Protein AF-A0A974P0D3-F1 (afdb_monomer)

InterPro domains:
  IPR029151 Periplasmic sensor-like domain superfamily [SSF103190] (64-127)

Radius of gyration: 34.62 Å; Cα contacts (8 Å, |Δi|>4): 88; chains: 1; bounding box: 88×34×89 Å

Structure (mmCIF, N/CA/C/O backbone):
data_AF-A0A974P0D3-F1
#
_entry.id   AF-A0A974P0D3-F1
#
loop_
_atom_site.group_PDB
_atom_site.id
_atom_site.type_symbol
_atom_site.label_atom_id
_atom_site.label_alt_id
_atom_site.label_comp_id
_atom_site.label_asym_id
_atom_site.label_entity_id
_atom_site.label_seq_id
_atom_site.pdbx_PDB_ins_code
_atom_site.Cartn_x
_atom_site.Cartn_y
_atom_site.Cartn_z
_atom_site.occupancy
_atom_site.B_iso_or_equiv
_atom_site.auth_seq_id
_atom_site.auth_comp_id
_atom_site.auth_asym_id
_atom_site.auth_atom_id
_atom_site.pdbx_PDB_model_num
ATOM 1 N N . MET A 1 1 ? 13.295 0.086 -60.499 1.00 39.41 1 MET A N 1
ATOM 2 C CA . MET A 1 1 ? 14.135 1.254 -60.852 1.00 39.41 1 MET A CA 1
ATOM 3 C C . MET A 1 1 ? 15.369 1.220 -59.961 1.00 39.41 1 MET A C 1
ATOM 5 O O . MET A 1 1 ? 15.261 1.528 -58.785 1.00 39.41 1 MET A O 1
ATOM 9 N N . GLY A 1 2 ? 16.493 0.707 -60.470 1.00 51.91 2 GLY A N 1
ATOM 10 C CA . GLY A 1 2 ? 17.736 0.566 -59.705 1.00 51.91 2 GLY A CA 1
ATOM 11 C C . GLY A 1 2 ? 18.554 1.851 -59.768 1.00 51.91 2 GLY A C 1
ATOM 12 O O . GLY A 1 2 ? 18.928 2.282 -60.856 1.00 51.91 2 GLY A O 1
ATOM 13 N N . ALA A 1 3 ? 18.817 2.472 -58.619 1.00 49.69 3 ALA A N 1
ATOM 14 C CA . ALA A 1 3 ? 19.735 3.598 -58.532 1.00 49.69 3 ALA A CA 1
ATOM 15 C C . ALA A 1 3 ? 21.168 3.078 -58.715 1.00 49.69 3 ALA A C 1
ATOM 17 O O . ALA A 1 3 ? 21.773 2.529 -57.795 1.00 49.69 3 ALA A O 1
ATOM 18 N N . ALA A 1 4 ? 21.697 3.215 -59.930 1.00 55.31 4 ALA A N 1
ATOM 19 C CA . ALA A 1 4 ? 23.103 2.992 -60.218 1.00 55.31 4 ALA A CA 1
ATOM 20 C C . ALA A 1 4 ? 23.926 4.093 -59.529 1.00 55.31 4 ALA A C 1
ATOM 22 O O . ALA A 1 4 ? 24.082 5.196 -60.049 1.00 55.31 4 ALA A O 1
ATOM 23 N N . LEU A 1 5 ? 24.437 3.800 -58.334 1.00 62.88 5 LEU A N 1
ATOM 24 C CA . LEU A 1 5 ? 25.412 4.640 -57.643 1.00 62.88 5 LEU A CA 1
ATOM 25 C C . LEU A 1 5 ? 26.777 4.455 -58.316 1.00 62.88 5 LEU A C 1
ATOM 27 O O . LEU A 1 5 ? 27.629 3.706 -57.844 1.00 62.88 5 LEU A O 1
ATOM 31 N N . TRP A 1 6 ? 26.976 5.102 -59.464 1.00 66.56 6 TRP A N 1
ATOM 32 C CA . TRP A 1 6 ? 28.299 5.179 -60.077 1.00 66.56 6 TRP A CA 1
ATOM 33 C C . TRP A 1 6 ? 29.180 6.087 -59.208 1.00 66.56 6 TRP A C 1
ATOM 35 O O . TRP A 1 6 ? 28.792 7.233 -58.964 1.00 66.56 6 TRP A O 1
ATOM 45 N N . PRO A 1 7 ? 30.350 5.635 -58.719 1.00 69.31 7 PRO A N 1
ATOM 46 C CA . PRO A 1 7 ? 31.198 6.499 -57.921 1.00 69.31 7 PRO A CA 1
ATOM 47 C C . PRO A 1 7 ? 31.729 7.638 -58.809 1.00 69.31 7 PRO A C 1
ATOM 49 O O . PRO A 1 7 ? 32.254 7.371 -59.899 1.00 69.31 7 PRO A O 1
ATOM 52 N N . PRO A 1 8 ? 31.616 8.905 -58.378 1.00 66.19 8 PRO A N 1
ATOM 53 C CA . PRO A 1 8 ? 32.190 10.031 -59.103 1.00 66.19 8 PRO A CA 1
ATOM 54 C C . PRO A 1 8 ? 33.697 9.814 -59.325 1.00 66.19 8 PRO A C 1
ATOM 56 O O . PRO A 1 8 ? 34.457 9.550 -58.392 1.00 66.19 8 PRO A O 1
ATOM 59 N N . ARG A 1 9 ? 34.145 9.876 -60.587 1.00 64.19 9 ARG A N 1
ATOM 60 C CA . ARG A 1 9 ? 35.565 9.720 -60.945 1.00 64.19 9 ARG A CA 1
ATOM 61 C C . ARG A 1 9 ? 36.289 11.034 -60.673 1.00 64.19 9 ARG A C 1
ATOM 63 O O . ARG A 1 9 ? 36.178 11.986 -61.437 1.00 64.19 9 ARG A O 1
ATOM 70 N N . PHE A 1 10 ? 37.038 11.085 -59.578 1.00 61.88 10 PHE A N 1
ATOM 71 C CA . PHE A 1 10 ? 37.789 12.275 -59.187 1.00 61.88 10 PHE A CA 1
ATOM 72 C C . PHE A 1 10 ? 39.205 12.269 -59.764 1.00 61.88 10 PHE A C 1
ATOM 74 O O . PHE A 1 10 ? 39.986 11.356 -59.507 1.00 61.88 10 PHE A O 1
ATOM 81 N N . ASN A 1 11 ? 39.553 13.325 -60.501 1.00 63.88 11 ASN A N 1
ATOM 82 C CA . ASN A 1 11 ? 40.824 13.437 -61.226 1.00 63.88 11 ASN A CA 1
ATOM 83 C C . ASN A 1 11 ? 41.971 14.065 -60.398 1.00 63.88 11 ASN A C 1
ATOM 85 O O . ASN A 1 11 ? 43.009 14.426 -60.943 1.00 63.88 11 ASN A O 1
ATOM 89 N N . ARG A 1 12 ? 41.797 14.226 -59.075 1.00 75.56 12 ARG A N 1
ATOM 90 C CA . ARG A 1 12 ? 42.824 14.736 -58.146 1.00 75.56 12 ARG A CA 1
ATOM 91 C C . ARG A 1 12 ? 43.010 13.765 -56.979 1.00 75.56 12 ARG A C 1
ATOM 93 O O . ARG A 1 12 ? 42.042 13.422 -56.302 1.00 75.56 12 ARG A O 1
ATOM 100 N N . LEU A 1 13 ? 44.260 13.373 -56.703 1.00 74.94 13 LEU A N 1
ATOM 101 C CA . LEU A 1 13 ? 44.629 12.442 -55.619 1.00 74.94 13 LEU A CA 1
ATOM 102 C C . LEU A 1 13 ? 44.036 12.842 -54.257 1.00 74.94 13 LEU A C 1
ATOM 104 O O . LEU A 1 13 ? 43.550 11.985 -53.524 1.00 74.94 13 LEU A O 1
ATOM 108 N N . ARG A 1 14 ? 44.015 14.149 -53.952 1.00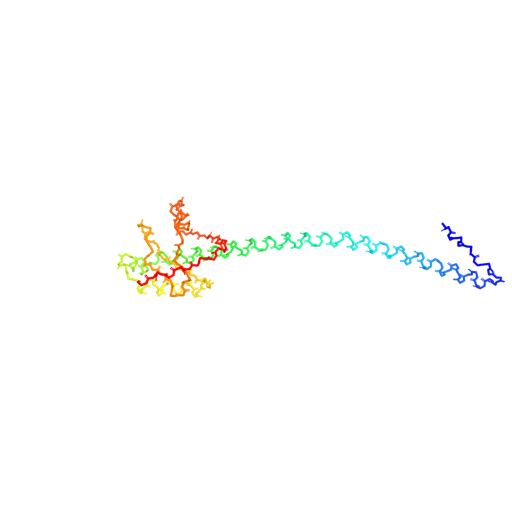 76.50 14 ARG A N 1
ATOM 109 C CA . ARG A 1 14 ? 43.426 14.691 -52.716 1.00 76.50 14 ARG A CA 1
ATOM 110 C C . ARG A 1 14 ? 41.946 14.331 -52.572 1.00 76.50 14 ARG A C 1
ATOM 112 O O . ARG A 1 14 ? 41.545 13.840 -51.528 1.00 76.50 14 ARG A O 1
ATOM 119 N N . THR A 1 15 ? 41.153 14.498 -53.627 1.00 77.81 15 THR A N 1
ATOM 120 C CA . THR A 1 15 ? 39.712 14.211 -53.599 1.00 77.81 15 THR A CA 1
ATOM 121 C C . THR A 1 15 ? 39.432 12.716 -53.452 1.00 77.81 15 THR A C 1
ATOM 123 O O . THR A 1 15 ? 38.517 12.335 -52.729 1.00 77.81 15 THR A O 1
ATOM 126 N N . LYS A 1 16 ? 40.255 11.855 -54.070 1.00 77.50 16 LYS A N 1
ATOM 127 C CA . LYS A 1 16 ? 40.146 10.395 -53.922 1.00 77.50 16 LYS A CA 1
ATOM 128 C C . LYS A 1 16 ? 40.379 9.949 -52.472 1.00 77.50 16 LYS A C 1
ATOM 130 O O . LYS A 1 16 ? 39.616 9.134 -51.964 1.00 77.50 16 LYS A O 1
ATOM 135 N N . LEU A 1 17 ? 41.391 10.510 -51.806 1.00 85.56 17 LEU A N 1
ATOM 136 C CA . LEU A 1 17 ? 41.666 10.260 -50.386 1.00 85.56 17 LEU A CA 1
ATOM 137 C C . LEU A 1 17 ? 40.529 10.776 -49.494 1.00 85.56 17 LEU A C 1
ATOM 139 O O . LEU A 1 17 ? 40.032 10.027 -48.660 1.00 85.56 17 LEU A O 1
ATOM 143 N N . THR A 1 18 ? 40.063 12.012 -49.700 1.00 87.75 18 THR A N 1
ATOM 144 C CA . THR A 1 18 ? 38.961 12.588 -48.911 1.00 87.75 18 THR A CA 1
ATOM 145 C C . THR A 1 18 ? 37.687 11.752 -49.003 1.00 87.75 18 THR A C 1
ATOM 147 O O . THR A 1 18 ? 37.057 11.492 -47.984 1.00 87.75 18 THR A O 1
ATOM 150 N N . VAL A 1 19 ? 37.322 11.288 -50.199 1.00 87.81 19 VAL A N 1
ATOM 151 C CA . VAL A 1 19 ? 36.113 10.476 -50.405 1.00 87.81 19 VAL A CA 1
ATOM 152 C C . VAL A 1 19 ? 36.256 9.092 -49.779 1.00 87.81 19 VAL A C 1
ATOM 154 O O . VAL A 1 19 ? 35.298 8.598 -49.191 1.00 87.81 19 VAL A O 1
ATOM 157 N N . LEU A 1 20 ? 37.447 8.488 -49.845 1.00 88.19 20 LEU A N 1
ATOM 158 C CA . LEU A 1 20 ? 37.724 7.212 -49.185 1.00 88.19 20 LEU A CA 1
ATOM 159 C C . LEU A 1 20 ? 37.549 7.327 -47.664 1.00 88.19 20 LEU A C 1
ATOM 161 O O . LEU A 1 20 ? 36.834 6.525 -47.068 1.00 88.19 20 LEU A O 1
ATOM 165 N N . TYR A 1 21 ? 38.157 8.343 -47.045 1.00 92.12 21 TYR A N 1
ATOM 166 C CA . TYR A 1 21 ? 38.042 8.563 -45.602 1.00 92.12 21 TYR A CA 1
ATOM 167 C C . TYR A 1 21 ? 36.625 8.954 -45.181 1.00 92.12 21 TYR A C 1
ATOM 169 O O . TYR A 1 21 ? 36.142 8.451 -44.172 1.00 92.12 21 TYR A O 1
ATOM 177 N N . ALA A 1 22 ? 35.935 9.793 -45.957 1.00 92.56 22 ALA A N 1
ATOM 178 C CA . ALA A 1 22 ? 34.542 10.143 -45.693 1.00 92.56 22 ALA A CA 1
ATOM 179 C C . ALA A 1 22 ? 33.627 8.910 -45.776 1.00 92.56 22 ALA A C 1
ATOM 181 O O . ALA A 1 22 ? 32.791 8.707 -44.901 1.00 92.56 22 ALA A O 1
ATOM 182 N N . GLY A 1 23 ? 33.821 8.051 -46.782 1.00 94.75 23 GLY A N 1
ATOM 183 C CA . GLY A 1 23 ? 33.082 6.795 -46.910 1.00 94.75 23 GLY A CA 1
ATOM 184 C C . GLY A 1 23 ? 33.346 5.845 -45.742 1.00 94.75 23 GLY A C 1
ATOM 185 O O . GLY A 1 23 ? 32.405 5.309 -45.161 1.00 94.75 23 GLY A O 1
ATOM 186 N N . LEU A 1 24 ? 34.613 5.692 -45.345 1.00 94.62 24 LEU A N 1
ATOM 187 C CA . LEU A 1 24 ? 34.987 4.884 -44.185 1.00 94.62 24 LEU A CA 1
ATOM 188 C C . LEU A 1 24 ? 34.365 5.426 -42.892 1.00 94.62 24 LEU A C 1
ATOM 190 O O . LEU A 1 24 ? 33.850 4.658 -42.085 1.00 94.62 24 LEU A O 1
ATOM 194 N N . PHE A 1 25 ? 34.365 6.746 -42.713 1.00 95.75 25 PHE A N 1
ATOM 195 C CA . PHE A 1 25 ? 33.765 7.398 -41.555 1.00 95.75 25 PHE A CA 1
ATOM 196 C C . PHE A 1 25 ? 32.256 7.140 -41.473 1.00 95.75 25 PHE A C 1
ATOM 198 O O . PHE A 1 25 ? 31.758 6.729 -40.427 1.00 95.75 25 PHE A O 1
ATOM 205 N N . VAL A 1 26 ? 31.536 7.295 -42.589 1.00 96.44 26 VAL A N 1
ATOM 206 C CA . VAL A 1 26 ? 30.101 6.982 -42.665 1.00 96.44 26 VAL A CA 1
ATOM 207 C C . VAL A 1 26 ? 29.840 5.503 -42.373 1.00 96.44 26 VAL A C 1
ATOM 209 O O . VAL A 1 26 ? 28.905 5.187 -41.640 1.00 96.44 26 VAL A O 1
ATOM 212 N N . ALA A 1 27 ? 30.677 4.596 -42.883 1.00 96.75 27 ALA A N 1
ATOM 213 C CA . ALA A 1 27 ? 30.543 3.166 -42.615 1.00 96.75 27 ALA A CA 1
ATOM 214 C C . ALA A 1 27 ? 30.709 2.845 -41.121 1.00 96.75 27 ALA A C 1
ATOM 216 O O . ALA A 1 27 ? 29.894 2.120 -40.552 1.00 96.75 27 ALA A O 1
ATOM 217 N N . ILE A 1 28 ? 31.716 3.428 -40.464 1.00 97.31 28 ILE A N 1
ATOM 218 C CA . ILE A 1 28 ? 31.940 3.257 -39.022 1.00 97.31 28 ILE A CA 1
ATOM 219 C C . ILE A 1 28 ? 30.749 3.801 -38.226 1.00 97.31 28 ILE A C 1
ATOM 221 O O . ILE A 1 28 ? 30.236 3.110 -37.346 1.00 97.31 28 ILE A O 1
ATOM 225 N N . LEU A 1 29 ? 30.265 5.002 -38.556 1.00 96.81 29 LEU A N 1
ATOM 226 C CA . LEU A 1 29 ? 29.089 5.583 -37.904 1.00 96.81 29 LEU A CA 1
ATOM 227 C C . LEU A 1 29 ? 27.852 4.694 -38.055 1.00 96.81 29 LEU A C 1
ATOM 229 O O . LEU A 1 29 ? 27.115 4.504 -37.090 1.00 96.81 29 LEU A O 1
ATOM 233 N N . PHE A 1 30 ? 27.643 4.116 -39.237 1.00 97.00 30 PHE A N 1
ATOM 234 C CA . PHE A 1 30 ? 26.520 3.219 -39.489 1.00 97.00 30 PHE A CA 1
ATOM 235 C C . PHE A 1 30 ? 26.587 1.950 -38.627 1.00 97.00 30 PHE A C 1
ATOM 237 O O . PHE A 1 30 ? 25.570 1.517 -38.079 1.00 97.00 30 PHE A O 1
ATOM 244 N N . VAL A 1 31 ? 27.783 1.379 -38.452 1.00 97.06 31 VAL A N 1
ATOM 245 C CA . VAL A 1 31 ? 28.005 0.220 -37.571 1.00 97.06 31 VAL A CA 1
ATOM 246 C C . VAL A 1 31 ? 27.716 0.579 -36.114 1.00 97.06 31 VAL A C 1
ATOM 248 O O . VAL A 1 31 ? 26.984 -0.153 -35.447 1.00 97.06 31 VAL A O 1
ATOM 251 N N . ILE A 1 32 ? 28.230 1.716 -35.633 1.00 96.44 32 ILE A N 1
ATOM 252 C CA . ILE A 1 32 ? 27.984 2.189 -34.262 1.00 96.44 32 ILE A CA 1
ATOM 253 C C . ILE A 1 32 ? 26.484 2.394 -34.038 1.00 96.44 32 ILE A C 1
ATOM 255 O O . ILE A 1 32 ? 25.933 1.863 -33.077 1.00 96.44 32 ILE A O 1
ATOM 259 N N . LEU A 1 33 ? 25.805 3.105 -34.944 1.00 95.50 33 LEU A N 1
ATOM 260 C CA . LEU A 1 33 ? 24.371 3.369 -34.840 1.00 95.50 33 LEU A CA 1
ATOM 261 C C . LEU A 1 33 ? 23.558 2.071 -34.824 1.00 95.50 33 LEU A C 1
ATOM 263 O O . LEU A 1 33 ? 22.656 1.928 -34.005 1.00 95.50 33 LEU A O 1
ATOM 267 N N . SER A 1 34 ? 23.902 1.108 -35.680 1.00 92.56 34 SER A N 1
ATOM 268 C CA . SER A 1 34 ? 23.227 -0.193 -35.734 1.00 92.56 34 SER A CA 1
ATOM 269 C C . SER A 1 34 ? 23.420 -0.990 -34.443 1.00 92.56 34 SER A C 1
ATOM 271 O O . SER A 1 34 ? 22.469 -1.575 -33.927 1.00 92.56 34 SER A O 1
ATOM 273 N N . ALA A 1 35 ? 24.637 -0.989 -33.891 1.00 92.25 35 ALA A N 1
ATOM 274 C CA . ALA A 1 35 ? 24.939 -1.655 -32.629 1.00 92.25 35 ALA A CA 1
ATOM 275 C C . ALA A 1 35 ? 24.177 -1.017 -31.459 1.00 92.25 35 ALA A C 1
ATOM 277 O O . ALA A 1 35 ? 23.565 -1.736 -30.668 1.00 92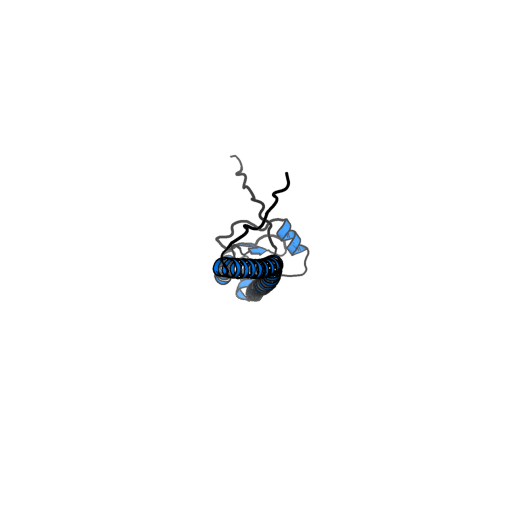.25 35 ALA A O 1
ATOM 278 N N . VAL A 1 36 ? 24.156 0.318 -31.389 1.00 91.25 36 VAL A N 1
ATOM 279 C CA . VAL A 1 36 ? 23.390 1.072 -30.388 1.00 91.25 36 VAL A CA 1
ATOM 280 C C . VAL A 1 36 ? 21.898 0.803 -30.543 1.00 91.25 36 VAL A C 1
ATOM 282 O O . VAL A 1 36 ? 21.246 0.476 -29.560 1.00 91.25 36 VAL A O 1
ATOM 285 N N . TYR A 1 37 ? 21.353 0.857 -31.758 1.00 88.94 37 TYR A N 1
ATOM 286 C CA . TYR A 1 37 ? 19.939 0.583 -32.009 1.00 88.94 37 TYR A CA 1
ATOM 287 C C . TYR A 1 37 ? 19.554 -0.835 -31.581 1.00 88.94 37 TYR A C 1
ATOM 289 O O . TYR A 1 37 ? 18.575 -1.023 -30.866 1.00 88.94 37 TYR A O 1
ATOM 297 N N . ALA A 1 38 ? 20.359 -1.837 -31.942 1.00 84.81 38 ALA A N 1
ATOM 298 C CA . ALA A 1 38 ? 20.122 -3.217 -31.537 1.00 84.81 38 ALA A CA 1
ATOM 299 C C . ALA A 1 38 ? 20.271 -3.413 -30.019 1.00 84.81 38 ALA A C 1
ATOM 301 O O . ALA A 1 38 ? 19.556 -4.220 -29.427 1.00 84.81 38 ALA A O 1
ATOM 302 N N . ALA A 1 39 ? 21.193 -2.695 -29.372 1.00 80.31 39 ALA A N 1
ATOM 303 C CA . ALA A 1 39 ? 21.322 -2.694 -27.919 1.00 80.31 39 ALA A CA 1
ATOM 304 C C . ALA A 1 39 ? 20.081 -2.078 -27.262 1.00 80.31 39 ALA A C 1
ATOM 306 O O . ALA A 1 39 ? 19.460 -2.735 -26.437 1.00 80.31 39 ALA A O 1
ATOM 307 N N . VAL A 1 40 ? 19.665 -0.883 -27.687 1.00 80.06 40 VAL A N 1
ATOM 308 C CA . VAL A 1 40 ? 18.492 -0.167 -27.162 1.00 80.06 40 VAL A CA 1
ATOM 309 C C . VAL A 1 40 ? 17.206 -0.961 -27.382 1.00 80.06 40 VAL A C 1
ATOM 311 O O . VAL A 1 40 ? 16.443 -1.131 -26.437 1.00 80.06 40 VAL A O 1
ATOM 314 N N . ALA A 1 41 ? 16.991 -1.514 -28.579 1.00 75.69 41 ALA A N 1
ATOM 315 C CA . ALA A 1 41 ? 15.814 -2.324 -28.890 1.00 75.69 41 ALA A CA 1
ATOM 316 C C . ALA A 1 41 ? 15.717 -3.566 -27.990 1.00 75.69 41 ALA A C 1
ATOM 318 O O . ALA A 1 41 ? 14.645 -3.884 -27.483 1.00 75.69 41 ALA A O 1
ATOM 319 N N . ARG A 1 42 ? 16.848 -4.237 -27.729 1.00 70.50 42 ARG A N 1
ATOM 320 C CA . ARG A 1 42 ? 16.902 -5.386 -26.811 1.00 70.50 42 ARG A CA 1
ATOM 321 C C . ARG A 1 42 ? 16.769 -4.986 -25.340 1.00 70.50 42 ARG A C 1
ATOM 323 O O . ARG A 1 42 ? 16.273 -5.784 -24.549 1.00 70.50 42 ARG A O 1
ATOM 330 N N . ASN A 1 43 ? 17.223 -3.788 -24.969 1.00 62.06 43 ASN A N 1
ATOM 331 C CA . ASN A 1 43 ? 17.187 -3.312 -23.588 1.00 62.06 43 ASN A CA 1
ATOM 332 C C . ASN A 1 43 ? 15.807 -2.781 -23.192 1.00 62.06 43 ASN A C 1
ATOM 334 O O . ASN A 1 43 ? 15.361 -3.059 -22.087 1.00 62.06 43 ASN A O 1
ATOM 338 N N . ALA A 1 44 ? 15.112 -2.068 -24.081 1.00 61.34 44 ALA A N 1
ATOM 339 C CA . ALA A 1 44 ? 13.807 -1.470 -23.794 1.00 61.34 44 ALA A CA 1
ATOM 340 C C . ALA A 1 44 ? 12.765 -2.514 -23.354 1.00 61.34 44 ALA A C 1
ATOM 342 O O . ALA A 1 44 ? 12.030 -2.303 -22.396 1.00 61.34 44 ALA A O 1
ATOM 343 N N . GLU A 1 45 ? 12.750 -3.680 -24.000 1.00 59.94 45 GLU A N 1
ATOM 344 C CA . GLU A 1 45 ? 11.819 -4.765 -23.673 1.00 59.94 45 GLU A CA 1
ATOM 345 C C . GLU A 1 45 ? 12.167 -5.486 -22.357 1.00 59.94 45 GLU A C 1
ATOM 347 O O . GLU A 1 45 ? 11.287 -6.004 -21.669 1.00 59.94 45 GLU A O 1
ATOM 352 N N . ARG A 1 46 ? 13.458 -5.536 -22.001 1.00 60.34 46 ARG A N 1
ATOM 353 C CA . ARG A 1 46 ? 13.931 -6.113 -20.731 1.00 60.34 46 ARG A CA 1
ATOM 354 C C . ARG A 1 46 ? 13.657 -5.178 -19.560 1.00 60.34 46 ARG A C 1
ATOM 356 O O . ARG A 1 46 ? 13.106 -5.629 -18.565 1.00 60.34 46 ARG A O 1
ATOM 363 N N . ILE A 1 47 ? 13.948 -3.887 -19.723 1.00 57.53 47 ILE A N 1
ATOM 364 C CA . ILE A 1 47 ? 13.726 -2.858 -18.700 1.00 57.53 47 ILE A CA 1
ATOM 365 C C . ILE A 1 47 ? 12.255 -2.833 -18.268 1.00 57.53 47 ILE A C 1
ATOM 367 O O . ILE A 1 47 ? 11.978 -2.908 -17.078 1.00 57.53 47 ILE A O 1
ATOM 371 N N . VAL A 1 48 ? 11.310 -2.832 -19.215 1.00 59.69 48 VAL A N 1
ATOM 372 C CA . VAL A 1 48 ? 9.871 -2.787 -18.892 1.00 59.69 48 VAL A CA 1
ATOM 373 C C . VAL A 1 48 ? 9.406 -4.030 -18.123 1.00 59.69 48 VAL A C 1
ATOM 375 O O . VAL A 1 48 ? 8.601 -3.918 -17.202 1.00 59.69 48 VAL A O 1
ATOM 378 N N . ARG A 1 49 ? 9.899 -5.226 -18.468 1.00 59.06 49 ARG A N 1
ATOM 379 C CA . ARG A 1 49 ? 9.512 -6.466 -17.771 1.00 59.06 49 ARG A CA 1
ATOM 380 C C . ARG A 1 49 ? 10.123 -6.576 -16.380 1.00 59.06 49 ARG A C 1
ATOM 382 O O . ARG A 1 49 ? 9.413 -6.951 -15.450 1.00 59.06 49 ARG A O 1
ATOM 389 N N . ASP A 1 50 ? 11.399 -6.235 -16.240 1.00 60.56 50 ASP A N 1
ATOM 390 C CA . ASP A 1 50 ? 12.088 -6.292 -14.952 1.00 60.56 50 ASP A CA 1
ATOM 391 C C . ASP A 1 50 ? 11.525 -5.236 -13.992 1.00 60.56 50 ASP A C 1
ATOM 393 O O . ASP A 1 50 ? 11.296 -5.532 -12.824 1.00 60.56 50 ASP A O 1
ATOM 397 N N . GLU A 1 51 ? 11.193 -4.040 -14.480 1.00 58.12 51 GLU A N 1
ATOM 398 C CA . GLU A 1 51 ? 10.585 -2.982 -13.670 1.00 58.12 51 GLU A CA 1
ATOM 399 C C . GLU A 1 51 ? 9.165 -3.342 -13.209 1.00 58.12 51 GLU A C 1
ATOM 401 O O . GLU A 1 51 ? 8.817 -3.084 -12.058 1.00 58.12 51 GLU A O 1
ATOM 406 N N . LEU A 1 52 ? 8.366 -4.023 -14.041 1.00 61.47 52 LEU A N 1
ATOM 407 C CA . LEU A 1 52 ? 7.046 -4.537 -13.649 1.00 61.47 52 LEU A CA 1
ATOM 408 C C . LEU A 1 52 ? 7.140 -5.703 -12.653 1.00 61.47 52 LEU A C 1
ATOM 410 O O . LEU A 1 52 ? 6.362 -5.753 -11.702 1.00 61.47 52 LEU A O 1
ATOM 414 N N . ALA A 1 53 ? 8.097 -6.617 -12.830 1.00 61.09 53 ALA A N 1
ATOM 415 C CA . ALA A 1 53 ? 8.311 -7.729 -11.904 1.00 61.09 53 ALA A CA 1
ATOM 416 C C . ALA A 1 53 ? 8.831 -7.247 -10.538 1.00 61.09 53 ALA A C 1
ATOM 418 O O . ALA A 1 53 ? 8.340 -7.681 -9.495 1.00 61.09 53 ALA A O 1
ATOM 419 N N . VAL A 1 54 ? 9.776 -6.303 -10.532 1.00 61.66 54 VAL A N 1
ATOM 420 C CA . VAL A 1 54 ? 10.287 -5.665 -9.311 1.00 61.66 54 VAL A CA 1
ATOM 421 C C . VAL A 1 54 ? 9.183 -4.854 -8.628 1.00 61.66 54 VAL A C 1
ATOM 423 O O . VAL A 1 54 ? 9.010 -4.964 -7.415 1.00 61.66 54 VAL A O 1
ATOM 426 N N . SER A 1 55 ? 8.384 -4.105 -9.393 1.00 64.06 55 SER A N 1
ATOM 427 C CA . SER A 1 55 ? 7.247 -3.346 -8.856 1.00 64.06 55 SER A CA 1
ATOM 428 C C . SER A 1 55 ? 6.167 -4.251 -8.257 1.00 64.06 55 SER A C 1
ATOM 430 O O . SER A 1 55 ? 5.616 -3.913 -7.212 1.00 64.06 55 SER A O 1
ATOM 432 N N . GLY A 1 56 ? 5.904 -5.419 -8.856 1.00 68.75 56 GLY A N 1
ATOM 433 C CA . GLY A 1 56 ? 4.979 -6.421 -8.316 1.00 68.75 56 GLY A CA 1
ATOM 434 C C . GLY A 1 56 ? 5.418 -6.955 -6.952 1.00 68.75 56 GLY A C 1
ATOM 435 O O . GLY A 1 56 ? 4.638 -6.949 -6.005 1.00 68.75 56 GLY A O 1
ATOM 436 N N . LEU A 1 57 ? 6.694 -7.322 -6.805 1.00 74.38 57 LEU A N 1
ATOM 437 C CA . LEU A 1 57 ? 7.231 -7.820 -5.533 1.00 74.38 57 LEU A CA 1
ATOM 438 C C . LEU A 1 57 ? 7.245 -6.750 -4.432 1.00 74.38 57 LEU A C 1
ATOM 440 O O . LEU A 1 57 ? 6.974 -7.047 -3.267 1.00 74.38 57 LEU A O 1
ATOM 444 N N . VAL A 1 58 ? 7.560 -5.500 -4.783 1.00 81.94 58 VAL A N 1
ATOM 445 C CA . VAL A 1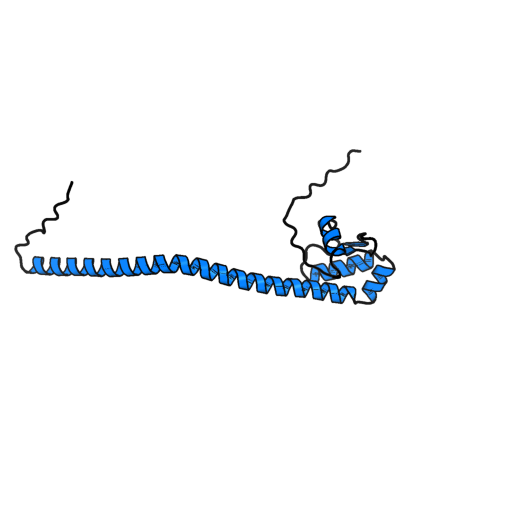 58 ? 7.518 -4.379 -3.833 1.00 81.94 58 VAL A CA 1
ATOM 446 C C . VAL A 1 58 ? 6.079 -4.082 -3.413 1.00 81.94 58 VAL A C 1
ATOM 448 O O . VAL A 1 58 ? 5.827 -3.890 -2.223 1.00 81.94 58 VAL A O 1
ATOM 451 N N . PHE A 1 59 ? 5.132 -4.096 -4.353 1.00 79.88 59 PHE A N 1
ATOM 452 C CA . PHE A 1 59 ? 3.711 -3.941 -4.055 1.00 79.88 59 PHE A CA 1
ATOM 453 C C . PHE A 1 59 ? 3.207 -5.049 -3.127 1.00 79.88 59 PHE A C 1
ATOM 455 O O . PHE A 1 59 ? 2.642 -4.738 -2.081 1.00 79.88 59 PHE A O 1
ATOM 462 N N . ASP A 1 60 ? 3.486 -6.317 -3.439 1.00 81.94 60 ASP A N 1
ATOM 463 C CA . ASP A 1 60 ? 3.107 -7.460 -2.600 1.00 81.94 60 ASP A CA 1
ATOM 464 C C . ASP A 1 60 ? 3.700 -7.345 -1.195 1.00 81.94 60 ASP A C 1
ATOM 466 O O . ASP A 1 60 ? 3.032 -7.608 -0.190 1.00 81.94 60 ASP A O 1
ATOM 470 N N . ARG A 1 61 ? 4.953 -6.886 -1.094 1.00 82.31 61 ARG A N 1
ATOM 471 C CA . ARG A 1 61 ? 5.591 -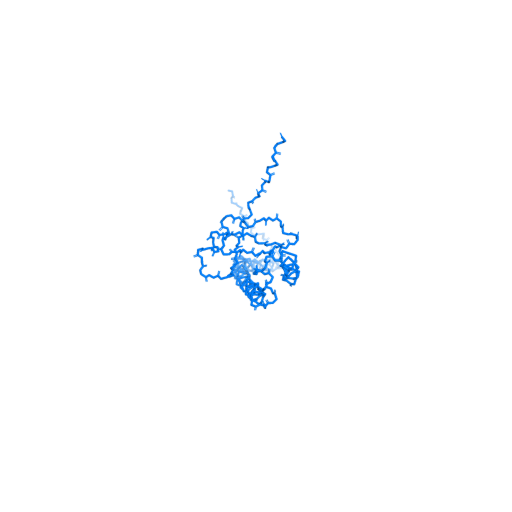6.669 0.201 1.00 82.31 61 ARG A CA 1
ATOM 472 C C . ARG A 1 61 ? 4.896 -5.566 0.993 1.00 82.31 61 ARG A C 1
ATOM 474 O O . ARG A 1 61 ? 4.569 -5.793 2.156 1.00 82.31 61 ARG A O 1
ATOM 481 N N . ILE A 1 62 ? 4.652 -4.404 0.391 1.00 86.81 62 ILE A N 1
ATOM 482 C CA . ILE A 1 62 ? 3.944 -3.291 1.042 1.00 86.81 62 ILE A CA 1
ATOM 483 C C . ILE A 1 62 ? 2.532 -3.725 1.448 1.00 86.81 62 ILE A C 1
ATOM 485 O O . ILE A 1 62 ? 2.104 -3.446 2.566 1.00 86.81 62 ILE A O 1
ATOM 489 N N . TRP A 1 63 ? 1.839 -4.462 0.582 1.00 85.44 63 TRP A N 1
ATOM 490 C CA . TRP A 1 63 ? 0.509 -4.992 0.850 1.00 85.44 63 TRP A CA 1
ATOM 491 C C . TRP A 1 63 ? 0.503 -5.949 2.044 1.00 85.44 63 TRP A C 1
ATOM 493 O O . TRP A 1 63 ? -0.291 -5.766 2.963 1.00 85.44 63 TRP A O 1
ATOM 503 N N . SER A 1 64 ? 1.432 -6.909 2.086 1.00 85.44 64 SER A N 1
ATOM 504 C CA . SER A 1 64 ? 1.551 -7.861 3.201 1.00 85.44 64 SER A CA 1
ATOM 505 C C . SER A 1 64 ? 1.868 -7.179 4.537 1.00 85.44 64 SER A C 1
ATOM 507 O O . SER A 1 64 ? 1.331 -7.553 5.580 1.00 85.44 64 SER A O 1
ATOM 509 N N . LEU A 1 65 ? 2.710 -6.140 4.520 1.00 88.44 65 LEU A N 1
ATOM 510 C CA . LEU A 1 65 ? 3.000 -5.339 5.708 1.00 88.44 65 LEU A CA 1
ATOM 511 C C . LEU A 1 65 ? 1.750 -4.598 6.173 1.00 88.44 65 LEU A C 1
ATOM 513 O O . LEU A 1 65 ? 1.443 -4.575 7.364 1.00 88.44 65 LEU A O 1
ATOM 517 N N . ARG A 1 66 ? 1.004 -4.034 5.223 1.00 88.00 66 ARG A N 1
ATOM 518 C CA . ARG A 1 66 ? -0.210 -3.289 5.515 1.00 88.00 66 ARG A CA 1
ATOM 519 C C . ARG A 1 66 ? -1.309 -4.181 6.073 1.00 88.00 66 ARG A C 1
ATOM 521 O O . ARG A 1 66 ? -1.926 -3.816 7.067 1.00 88.00 66 ARG A O 1
ATOM 528 N N . SER A 1 67 ? -1.537 -5.353 5.485 1.00 85.56 67 SER A N 1
ATOM 529 C CA . SER A 1 67 ? -2.527 -6.305 5.992 1.00 85.56 67 SER A CA 1
ATOM 530 C C . SER A 1 67 ? -2.193 -6.749 7.413 1.00 85.56 67 SER A C 1
ATOM 532 O O . SER A 1 67 ? -3.078 -6.780 8.264 1.00 85.56 67 SER A O 1
ATOM 534 N N . HIS A 1 68 ? -0.914 -7.009 7.693 1.00 87.38 68 HIS A N 1
ATOM 535 C CA . HIS A 1 68 ? -0.466 -7.398 9.026 1.00 87.38 68 HIS A CA 1
ATOM 536 C C . HIS A 1 68 ? -0.655 -6.279 10.063 1.00 87.38 68 HIS A C 1
ATOM 538 O O . HIS A 1 68 ? -1.060 -6.538 11.195 1.00 87.38 68 HIS A O 1
ATOM 544 N N . GLU A 1 69 ? -0.412 -5.023 9.684 1.00 88.06 69 GLU A N 1
ATOM 545 C CA . GLU A 1 69 ? -0.657 -3.865 10.549 1.00 88.06 69 GLU A CA 1
ATOM 546 C C . GLU A 1 69 ? -2.148 -3.713 10.897 1.00 88.06 69 GLU A C 1
ATOM 548 O O . GLU A 1 69 ? -2.495 -3.492 12.061 1.00 88.06 69 GLU A O 1
ATOM 553 N N . LEU A 1 70 ? -3.032 -3.877 9.905 1.00 87.44 70 LEU A N 1
ATOM 554 C CA . LEU A 1 70 ? -4.482 -3.811 10.099 1.00 87.44 70 LEU A CA 1
ATOM 555 C C . LEU A 1 70 ? -4.988 -4.934 11.010 1.00 87.44 70 LEU A C 1
ATOM 557 O O . LEU A 1 70 ? -5.741 -4.671 11.950 1.00 87.44 70 LEU A O 1
ATOM 561 N N . GLU A 1 71 ? -4.545 -6.167 10.765 1.00 87.12 71 GLU A N 1
ATOM 562 C CA . GLU A 1 71 ? -4.897 -7.332 11.578 1.00 87.12 71 GLU A CA 1
ATOM 563 C C . GLU A 1 71 ? -4.409 -7.174 13.022 1.00 87.12 71 GLU A C 1
ATOM 565 O O . GLU A 1 71 ? -5.168 -7.380 13.969 1.00 87.12 71 GLU A O 1
ATOM 570 N N . SER A 1 72 ? -3.162 -6.737 13.204 1.00 89.06 72 SER A N 1
ATOM 571 C CA . SER A 1 72 ? -2.583 -6.489 14.524 1.00 89.06 72 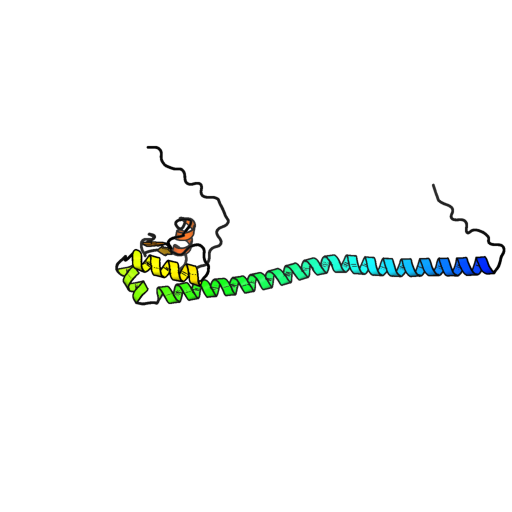SER A CA 1
ATOM 572 C C . SER A 1 72 ? -3.359 -5.411 15.285 1.00 89.06 72 SER A C 1
ATOM 574 O O . SER A 1 72 ? -3.727 -5.611 16.444 1.00 89.06 72 SER A O 1
ATOM 576 N N . GLY A 1 73 ? -3.693 -4.293 14.631 1.00 87.12 73 GLY A N 1
ATOM 577 C CA . GLY A 1 73 ? -4.488 -3.227 15.238 1.00 87.12 73 GLY A CA 1
ATOM 578 C C . GLY A 1 73 ? -5.891 -3.680 15.651 1.00 87.12 73 GLY A C 1
ATOM 579 O O . GLY A 1 73 ? -6.328 -3.375 16.762 1.00 87.12 73 GLY A O 1
ATOM 580 N N . ALA A 1 74 ? -6.570 -4.449 14.796 1.00 86.88 74 ALA A N 1
ATOM 581 C CA . ALA A 1 74 ? -7.871 -5.035 15.111 1.00 86.88 74 ALA A CA 1
ATOM 582 C C . ALA A 1 74 ? -7.780 -6.054 16.262 1.00 86.88 74 ALA A C 1
ATOM 584 O O . ALA A 1 74 ? -8.604 -6.024 17.172 1.00 86.88 74 ALA A O 1
ATOM 585 N N . SER A 1 75 ? -6.753 -6.908 16.267 1.00 87.81 75 SER A N 1
ATOM 586 C CA . SER A 1 75 ? -6.511 -7.916 17.306 1.00 87.81 75 SER A CA 1
ATOM 587 C C . SER A 1 75 ? -6.227 -7.286 18.670 1.00 87.81 75 SER A C 1
ATOM 589 O O . SER A 1 75 ? -6.794 -7.710 19.676 1.00 87.81 75 SER A O 1
ATOM 591 N N . VAL A 1 76 ? -5.398 -6.237 18.717 1.00 89.81 76 VAL A N 1
ATOM 592 C CA . VAL A 1 76 ? -5.128 -5.484 19.951 1.00 89.81 76 VAL A CA 1
ATOM 593 C C . VAL A 1 76 ? -6.412 -4.860 20.490 1.00 89.81 76 VAL A C 1
ATOM 595 O O . VAL A 1 76 ? -6.697 -5.011 21.675 1.00 89.81 76 VAL A O 1
ATOM 598 N N . LEU A 1 77 ? -7.216 -4.223 19.631 1.00 88.25 77 LEU A N 1
ATOM 599 C CA . LEU A 1 77 ? -8.480 -3.626 20.056 1.00 88.25 77 LEU A CA 1
ATOM 600 C C . LEU A 1 77 ? -9.482 -4.687 20.540 1.00 88.25 77 LEU A C 1
ATOM 602 O O . LEU A 1 77 ? -10.095 -4.520 21.585 1.00 88.25 77 LEU A O 1
ATOM 606 N N . ALA A 1 78 ? -9.606 -5.812 19.832 1.00 87.19 78 ALA A N 1
ATOM 607 C CA . ALA A 1 78 ? -10.504 -6.905 20.202 1.00 87.19 78 ALA A CA 1
ATOM 608 C C . ALA A 1 78 ? -10.102 -7.613 21.509 1.00 87.19 78 ALA A C 1
ATOM 610 O O . ALA A 1 78 ? -10.949 -8.200 22.183 1.00 87.19 78 ALA A O 1
ATOM 611 N N . ARG A 1 79 ? -8.814 -7.578 21.874 1.00 87.56 79 ARG A N 1
ATOM 612 C CA . ARG A 1 79 ? -8.297 -8.131 23.136 1.00 87.56 79 ARG A CA 1
ATOM 613 C C . ARG A 1 79 ? -8.385 -7.150 24.302 1.00 87.56 79 ARG A C 1
ATOM 615 O O . ARG A 1 79 ? -8.273 -7.593 25.444 1.00 87.56 79 ARG A O 1
ATOM 622 N N . ASP A 1 80 ? -8.590 -5.863 24.035 1.00 90.75 80 ASP A N 1
ATOM 623 C CA . ASP A 1 80 ? -8.730 -4.850 25.074 1.00 90.75 80 ASP A CA 1
ATOM 624 C C . ASP A 1 80 ? -9.993 -5.091 25.915 1.00 90.75 80 ASP A C 1
ATOM 626 O O . ASP A 1 80 ? -11.099 -5.268 25.399 1.00 90.75 80 ASP A O 1
ATOM 630 N N . PHE A 1 81 ? -9.828 -5.112 27.238 1.00 86.56 81 PHE A N 1
ATOM 631 C CA . PHE A 1 81 ? -10.929 -5.396 28.159 1.00 86.56 81 PHE A CA 1
ATOM 632 C C . PHE A 1 81 ? -12.016 -4.321 28.115 1.00 86.56 81 PHE A C 1
ATOM 634 O O . PHE A 1 81 ? -13.195 -4.664 28.193 1.00 86.56 81 PHE A O 1
ATOM 641 N N . GLY A 1 82 ? -11.640 -3.046 27.968 1.00 87.19 82 GLY A N 1
ATOM 642 C CA . GLY A 1 82 ? -12.591 -1.938 27.889 1.00 87.19 82 GLY A CA 1
ATOM 643 C C . GLY A 1 82 ? -13.445 -2.029 26.630 1.00 87.19 82 GLY A C 1
ATOM 644 O O . GLY A 1 82 ? -14.668 -1.913 26.694 1.00 87.19 82 GLY A O 1
ATOM 645 N N . PHE A 1 83 ? -12.816 -2.347 25.500 1.00 90.38 83 PHE A N 1
ATOM 646 C CA . PHE A 1 83 ? -13.525 -2.581 24.248 1.00 90.38 83 PHE A CA 1
ATOM 647 C C . PHE A 1 83 ? -14.449 -3.805 24.315 1.00 90.38 83 PHE A C 1
ATOM 649 O O . PHE A 1 83 ? -15.613 -3.718 23.929 1.00 90.38 83 PHE A O 1
ATOM 656 N N . ARG A 1 84 ? -13.986 -4.936 24.865 1.00 90.56 84 ARG A N 1
ATOM 657 C CA . ARG A 1 84 ? -14.827 -6.137 25.039 1.00 90.56 84 ARG A CA 1
ATOM 658 C C . ARG A 1 84 ? -16.019 -5.896 25.958 1.00 90.56 84 ARG A C 1
ATOM 660 O O . ARG A 1 84 ? -17.101 -6.405 25.676 1.00 90.56 84 ARG A O 1
ATOM 667 N N . ALA A 1 85 ? -15.828 -5.141 27.038 1.00 88.75 85 ALA A N 1
ATOM 668 C CA . ALA A 1 85 ? -16.911 -4.762 27.936 1.00 88.75 85 ALA A CA 1
ATOM 669 C C . ALA A 1 85 ? -17.948 -3.900 27.206 1.00 88.75 85 ALA A C 1
ATOM 671 O O . ALA A 1 85 ? -19.128 -4.227 27.255 1.00 88.75 85 ALA A O 1
ATOM 672 N N . ALA A 1 86 ? -17.504 -2.885 26.456 1.00 89.44 86 ALA A N 1
ATOM 673 C CA . ALA A 1 86 ? -18.389 -2.037 25.659 1.00 89.44 86 ALA A CA 1
ATOM 674 C C . ALA A 1 86 ? -19.181 -2.834 24.608 1.00 89.44 86 ALA A C 1
ATOM 676 O O . ALA A 1 86 ? -20.368 -2.584 24.419 1.00 89.44 86 ALA A O 1
ATOM 677 N N . VAL A 1 87 ? -18.554 -3.827 23.963 1.00 88.31 87 VAL A N 1
ATOM 678 C CA . VAL A 1 87 ? -19.234 -4.751 23.039 1.00 88.31 87 VAL A CA 1
ATOM 679 C C . VAL A 1 87 ? -20.265 -5.616 23.767 1.00 88.31 87 VAL A C 1
ATOM 681 O O . VAL A 1 87 ? -21.377 -5.767 23.273 1.00 88.31 87 VAL A O 1
ATOM 684 N N . ALA A 1 88 ? -19.931 -6.155 24.942 1.00 88.00 88 ALA A N 1
ATOM 685 C CA . ALA A 1 88 ? -20.839 -6.997 25.723 1.00 88.00 88 ALA A CA 1
ATOM 686 C C . ALA A 1 88 ? -22.050 -6.232 26.283 1.00 88.00 88 ALA A C 1
ATOM 688 O O . ALA A 1 88 ? -23.111 -6.823 26.466 1.00 88.00 88 ALA A O 1
ATOM 689 N N . THR A 1 89 ? -21.899 -4.935 26.559 1.00 89.19 89 THR A N 1
ATOM 690 C CA . THR A 1 89 ? -22.984 -4.057 27.024 1.00 89.19 89 THR A CA 1
ATOM 691 C C . THR A 1 89 ? -23.668 -3.289 25.893 1.00 89.19 89 THR A C 1
ATOM 693 O O . THR A 1 89 ? -24.502 -2.436 26.178 1.00 89.19 89 THR A O 1
ATOM 696 N N . GLU A 1 90 ? -23.293 -3.544 24.635 1.00 85.38 90 GLU A N 1
ATOM 697 C CA . GLU A 1 90 ? -23.779 -2.828 23.447 1.00 85.38 90 GLU A CA 1
ATOM 698 C C . GLU A 1 90 ? -23.681 -1.290 23.565 1.00 85.38 90 GLU A C 1
ATOM 700 O O . GLU A 1 90 ? -24.520 -0.547 23.050 1.00 85.38 90 GLU A O 1
ATOM 705 N N . ASP A 1 91 ? -22.631 -0.785 24.222 1.00 90.31 91 ASP A N 1
ATOM 706 C CA . ASP A 1 91 ? -22.380 0.655 24.336 1.00 90.31 91 ASP A CA 1
ATOM 707 C C . ASP A 1 91 ? -21.847 1.205 23.006 1.00 90.31 91 ASP A C 1
ATOM 709 O O . ASP A 1 91 ? -20.640 1.333 22.770 1.00 90.31 91 ASP A O 1
ATOM 713 N N . ALA A 1 92 ? -22.783 1.532 22.114 1.00 87.00 92 ALA A N 1
ATOM 714 C CA . ALA A 1 92 ? -22.494 1.998 20.766 1.00 87.00 92 ALA A CA 1
ATOM 715 C C . ALA A 1 92 ? -21.581 3.236 20.733 1.00 87.00 92 ALA A C 1
ATOM 717 O O . ALA A 1 92 ? -20.763 3.350 19.819 1.00 87.00 92 ALA A O 1
ATOM 718 N N . ALA A 1 93 ? -21.672 4.137 21.719 1.00 88.62 93 ALA A N 1
ATOM 719 C CA . ALA A 1 93 ? -20.862 5.354 21.759 1.00 88.62 93 ALA A CA 1
ATOM 720 C C . ALA A 1 93 ? -19.387 5.037 22.048 1.00 88.62 93 ALA A C 1
ATOM 722 O O . ALA A 1 93 ? -18.490 5.536 21.358 1.00 88.62 93 ALA A O 1
ATOM 723 N N . THR A 1 94 ? -19.131 4.158 23.018 1.00 90.81 94 THR A N 1
ATOM 724 C CA . THR A 1 94 ? -17.770 3.725 23.362 1.00 90.81 94 THR A CA 1
ATOM 725 C C . THR A 1 94 ? -17.154 2.880 22.246 1.00 90.81 94 THR A C 1
ATOM 727 O O . THR A 1 94 ? -16.002 3.114 21.865 1.00 90.81 94 THR A O 1
ATOM 730 N N . ILE A 1 95 ? -17.926 1.963 21.644 1.00 89.81 95 ILE A N 1
ATOM 731 C CA . ILE A 1 95 ? -17.460 1.165 20.498 1.00 89.81 95 ILE A CA 1
ATOM 732 C C . ILE A 1 95 ? -17.123 2.085 19.316 1.00 89.81 95 ILE A C 1
ATOM 734 O O . ILE A 1 95 ? -16.057 1.956 18.717 1.00 89.81 95 ILE A O 1
ATOM 738 N N . GLN A 1 96 ? -17.988 3.050 18.991 1.00 91.50 96 GLN A N 1
ATOM 739 C CA . GLN A 1 96 ? -17.763 3.986 17.889 1.00 91.50 96 GLN A CA 1
ATOM 740 C C . GLN A 1 96 ? -16.515 4.852 18.100 1.00 91.50 96 GLN A C 1
ATOM 742 O O . GLN A 1 96 ? -15.731 5.015 17.166 1.00 91.50 96 GLN A O 1
ATOM 747 N N . SER A 1 97 ? -16.293 5.363 19.315 1.00 90.75 97 SER A N 1
ATOM 748 C CA . SER A 1 97 ? -15.092 6.139 19.658 1.00 90.75 97 SER A CA 1
ATOM 749 C C . SER A 1 97 ? -13.811 5.321 19.463 1.00 90.75 97 SER A C 1
ATOM 751 O O . SER A 1 97 ? -12.857 5.772 18.821 1.00 90.75 97 SER A O 1
ATOM 753 N N . ALA A 1 98 ? -13.811 4.072 19.936 1.00 91.25 98 ALA A N 1
ATOM 754 C CA . ALA A 1 98 ? -12.698 3.151 19.749 1.00 91.25 98 ALA A CA 1
ATOM 755 C C . ALA A 1 98 ? -12.433 2.853 18.261 1.00 91.25 98 ALA A C 1
ATOM 757 O O . ALA A 1 98 ? -11.283 2.881 17.814 1.00 91.25 98 ALA A O 1
ATOM 758 N N . LEU A 1 99 ? -13.494 2.638 17.475 1.00 90.75 99 LEU A N 1
ATOM 759 C CA . LEU A 1 99 ? -13.403 2.438 16.029 1.00 90.75 99 LEU A CA 1
ATOM 760 C C . LEU A 1 99 ? -12.890 3.684 15.299 1.00 90.75 99 LEU A C 1
ATOM 762 O O . LEU A 1 99 ? -12.105 3.551 14.366 1.00 90.75 99 LEU A O 1
ATOM 766 N N . ASP A 1 100 ? -13.284 4.890 15.708 1.00 91.88 100 ASP A N 1
ATOM 767 C CA . ASP A 1 100 ? -12.795 6.134 15.104 1.00 91.88 100 ASP A CA 1
ATOM 768 C C . ASP A 1 100 ? -11.326 6.411 15.422 1.00 91.88 100 ASP A C 1
ATOM 770 O O . ASP A 1 100 ? -10.588 6.904 14.560 1.00 91.88 100 ASP A O 1
ATOM 774 N N . ASN A 1 101 ? -10.876 6.043 16.622 1.00 91.56 101 ASN A N 1
ATOM 775 C CA . ASN A 1 101 ? -9.464 6.096 16.969 1.00 91.56 101 ASN A CA 1
ATOM 776 C C . ASN A 1 101 ? -8.661 5.099 16.120 1.00 91.56 101 ASN A C 1
ATOM 778 O O . ASN A 1 101 ? -7.679 5.481 15.484 1.00 91.56 101 ASN A O 1
ATOM 782 N N . LEU A 1 102 ? -9.125 3.848 16.015 1.00 89.44 102 LEU A N 1
ATOM 783 C CA . LEU A 1 102 ? -8.499 2.837 15.159 1.00 89.44 102 LEU A CA 1
ATOM 784 C C . LEU A 1 102 ? -8.453 3.290 13.692 1.00 89.44 102 LEU A C 1
ATOM 786 O O . LEU A 1 102 ? -7.407 3.198 13.052 1.00 89.44 102 LEU A O 1
ATOM 790 N N . ARG A 1 103 ? -9.560 3.847 13.187 1.00 89.88 103 ARG A N 1
ATOM 791 C CA . ARG A 1 103 ? -9.690 4.389 11.831 1.00 89.88 103 ARG A CA 1
ATOM 792 C C . ARG A 1 103 ? -8.662 5.477 11.551 1.00 89.88 103 ARG A C 1
ATOM 794 O O . ARG A 1 103 ? -7.994 5.445 10.524 1.00 89.88 103 ARG A O 1
ATOM 801 N N . THR A 1 104 ? -8.535 6.427 12.473 1.00 89.75 104 THR A N 1
ATOM 802 C CA . THR A 1 104 ? -7.614 7.562 12.347 1.00 89.75 104 THR A CA 1
ATOM 803 C C . THR A 1 104 ? -6.163 7.109 12.462 1.00 89.75 104 THR A C 1
ATOM 805 O O . THR A 1 104 ? -5.332 7.516 11.656 1.00 89.75 104 THR A O 1
ATOM 808 N N . ARG A 1 105 ? -5.864 6.222 13.418 1.00 88.31 105 ARG A N 1
ATOM 809 C CA . ARG A 1 105 ? -4.519 5.684 13.647 1.00 88.31 105 ARG A CA 1
ATOM 810 C C . ARG A 1 105 ? -4.023 4.847 12.473 1.00 88.31 105 ARG A C 1
ATOM 812 O O . ARG A 1 105 ? -2.862 4.960 12.103 1.00 88.31 105 ARG A O 1
ATOM 819 N N . LEU A 1 106 ? -4.890 4.011 11.907 1.00 87.56 106 LEU A N 1
ATOM 820 C CA . LEU A 1 106 ? -4.544 3.135 10.793 1.00 87.56 106 LEU A CA 1
ATOM 821 C C . LEU A 1 106 ? -4.842 3.755 9.431 1.00 87.56 106 LEU A C 1
ATOM 823 O O . LEU A 1 106 ? -4.519 3.129 8.438 1.00 87.56 106 LEU A O 1
ATOM 827 N N . GLY A 1 107 ? -5.434 4.946 9.333 1.00 85.94 107 GLY A N 1
ATOM 828 C CA . GLY A 1 107 ? -5.737 5.587 8.047 1.00 85.94 107 GLY A CA 1
ATOM 829 C C . GLY A 1 107 ? -6.630 4.740 7.131 1.00 85.94 107 GLY A C 1
ATOM 830 O O . GLY A 1 107 ? -6.349 4.632 5.941 1.00 85.94 107 GLY A O 1
ATOM 831 N N . ILE A 1 108 ? -7.654 4.094 7.690 1.00 85.62 108 ILE A N 1
ATOM 832 C CA . ILE A 1 108 ? -8.640 3.297 6.940 1.00 85.62 108 ILE A CA 1
ATOM 833 C C . ILE A 1 108 ? -9.940 4.084 6.746 1.00 85.62 108 ILE A C 1
ATOM 835 O O . ILE A 1 108 ? -10.255 4.985 7.522 1.00 85.62 108 ILE A O 1
ATOM 839 N N . ASP A 1 109 ? -10.718 3.748 5.720 1.00 82.94 109 ASP A N 1
ATOM 840 C CA . ASP A 1 109 ? -11.956 4.478 5.404 1.00 82.94 109 ASP A CA 1
ATOM 841 C C . ASP A 1 109 ? -13.113 4.116 6.344 1.00 82.94 109 ASP A C 1
ATOM 843 O O . ASP A 1 109 ? -13.984 4.942 6.626 1.00 82.94 109 ASP A O 1
ATOM 847 N N . ALA A 1 110 ? -13.115 2.883 6.852 1.00 84.00 110 ALA A N 1
ATOM 848 C CA . ALA A 1 110 ? -14.203 2.334 7.643 1.00 84.00 110 ALA A CA 1
ATOM 849 C C . ALA A 1 110 ? -13.715 1.281 8.641 1.00 84.00 110 ALA A C 1
ATOM 851 O O . ALA A 1 110 ? -12.834 0.484 8.327 1.00 84.00 110 ALA A O 1
ATOM 852 N N . ALA A 1 111 ? -14.343 1.242 9.816 1.00 86.38 111 ALA A N 1
ATOM 853 C CA . ALA A 1 111 ? -14.190 0.167 10.790 1.00 86.38 111 ALA A CA 1
ATOM 854 C C . ALA A 1 111 ? -15.557 -0.175 11.406 1.00 86.38 111 ALA A C 1
ATOM 856 O O . ALA A 1 111 ? -16.383 0.721 11.605 1.00 86.38 111 ALA A O 1
ATOM 857 N N . PHE A 1 112 ? -15.805 -1.456 11.695 1.00 87.31 112 PHE A N 1
ATOM 858 C CA . PHE A 1 112 ? -17.087 -1.950 12.212 1.00 87.31 112 PHE A CA 1
ATOM 859 C C . PHE A 1 112 ? -16.882 -3.084 13.208 1.00 87.31 112 PHE A C 1
ATOM 861 O O . PHE A 1 112 ? -15.892 -3.809 13.126 1.00 87.31 112 PHE A O 1
ATOM 868 N N . VAL A 1 113 ? -17.869 -3.276 14.080 1.00 86.12 113 VAL A N 1
ATOM 869 C CA . VAL A 1 113 ? -17.999 -4.474 14.915 1.00 86.12 113 VAL A CA 1
ATOM 870 C C . VAL A 1 113 ? -19.244 -5.239 14.497 1.00 86.12 113 VAL A C 1
ATOM 872 O O . VAL A 1 113 ? -20.317 -4.649 14.355 1.00 86.12 113 VAL A O 1
ATOM 875 N N . VAL A 1 114 ? -19.097 -6.550 14.328 1.00 83.75 114 VAL A N 1
ATOM 876 C CA . VAL A 1 114 ? -20.192 -7.478 14.036 1.00 83.75 114 VAL A CA 1
ATOM 877 C C . VAL A 1 114 ? -20.368 -8.401 15.240 1.00 83.75 114 VAL A C 1
ATOM 879 O O . VAL A 1 114 ? -19.393 -8.961 15.738 1.00 83.75 114 VAL A O 1
ATOM 882 N N . GLY A 1 115 ? -21.598 -8.502 15.739 1.00 80.75 115 GLY A N 1
ATOM 883 C CA . GLY A 1 115 ? -21.979 -9.420 16.804 1.00 80.75 115 GLY A CA 1
ATOM 884 C C . GLY A 1 115 ? -22.020 -10.870 16.322 1.00 80.75 115 GLY A C 1
ATOM 885 O O . GLY A 1 115 ? -21.990 -11.155 15.125 1.00 80.75 115 GLY A O 1
ATOM 886 N N . LEU A 1 116 ? -22.122 -11.806 17.266 1.00 78.25 116 LEU A N 1
ATOM 887 C CA . LEU A 1 116 ? -22.207 -13.246 16.970 1.00 78.25 116 LEU A CA 1
ATOM 888 C C . LEU A 1 116 ? -23.474 -13.628 16.186 1.00 78.25 116 LEU A C 1
ATOM 890 O O . LEU A 1 116 ? -23.522 -14.672 15.548 1.00 78.25 116 LEU A O 1
ATOM 894 N N . ASP A 1 117 ? -24.493 -12.776 16.227 1.00 77.00 117 ASP A N 1
ATOM 895 C CA . ASP A 1 117 ? -25.739 -12.897 15.472 1.00 77.00 117 ASP A CA 1
ATOM 896 C C . ASP A 1 117 ? -25.627 -12.368 14.028 1.00 77.00 117 ASP A C 1
ATOM 898 O O . ASP A 1 117 ? -26.625 -12.311 13.306 1.00 77.00 117 ASP A O 1
ATOM 902 N N . GLY A 1 118 ? -24.428 -11.953 13.603 1.00 71.75 118 GLY A N 1
ATOM 903 C CA . GLY A 1 118 ? -24.167 -11.393 12.279 1.00 71.75 118 GLY A CA 1
ATOM 904 C C . GLY A 1 118 ? -24.635 -9.946 12.116 1.00 71.75 118 GLY A C 1
ATOM 905 O O . GLY A 1 118 ? -24.572 -9.406 11.009 1.00 71.75 118 GLY A O 1
ATOM 906 N N . ARG A 1 119 ? -25.100 -9.287 13.187 1.00 78.06 119 ARG A N 1
ATOM 907 C CA . ARG A 1 119 ? -25.543 -7.890 13.131 1.00 78.06 119 ARG A CA 1
ATOM 908 C C . ARG A 1 119 ? -24.392 -6.935 13.397 1.00 78.06 119 ARG A C 1
ATOM 910 O O . ARG A 1 119 ? -23.533 -7.169 14.238 1.00 78.06 119 ARG A O 1
ATOM 917 N N . VAL A 1 120 ? -24.389 -5.807 12.694 1.00 81.88 120 VAL A N 1
ATOM 918 C CA . VAL A 1 120 ? -23.417 -4.733 12.935 1.00 81.88 120 VAL A CA 1
ATOM 919 C C . VAL A 1 120 ? -23.816 -3.980 14.202 1.00 81.88 120 VAL A C 1
ATOM 921 O O . VAL A 1 120 ? -24.847 -3.306 14.201 1.00 81.88 120 VAL A O 1
ATOM 924 N N . LEU A 1 121 ? -22.991 -4.071 15.247 1.00 83.31 121 LEU A N 1
ATOM 925 C CA . LEU A 1 121 ? -23.224 -3.420 16.541 1.00 83.31 121 LEU A CA 1
ATOM 926 C C . LEU A 1 121 ? -22.889 -1.924 16.483 1.00 83.31 121 LEU A C 1
ATOM 928 O O . LEU A 1 121 ? -23.653 -1.091 16.960 1.00 83.31 121 LEU A O 1
ATOM 932 N N . ALA A 1 122 ? -21.771 -1.567 15.845 1.00 86.44 122 ALA A N 1
ATOM 933 C CA . ALA A 1 122 ? -21.374 -0.176 15.635 1.00 86.44 122 ALA A CA 1
ATOM 934 C C . ALA A 1 122 ? -20.425 -0.023 14.437 1.00 86.44 122 ALA A C 1
ATOM 936 O O . ALA A 1 122 ? -19.793 -0.981 13.983 1.00 86.44 122 ALA A O 1
ATOM 937 N N . ALA A 1 123 ? -20.320 1.211 13.942 1.00 86.81 123 ALA A N 1
ATOM 938 C CA . ALA A 1 123 ? -19.450 1.619 12.845 1.00 86.81 123 ALA A CA 1
ATOM 939 C C . ALA A 1 123 ? -18.729 2.924 13.203 1.00 86.81 123 ALA A C 1
ATOM 941 O O . ALA A 1 123 ? -19.295 3.767 13.896 1.00 86.81 123 ALA A O 1
ATOM 942 N N . SER A 1 124 ? -17.523 3.134 12.676 1.00 86.12 124 SER A N 1
ATOM 943 C CA . SER A 1 124 ? -16.832 4.430 12.749 1.00 86.12 124 SER A CA 1
ATOM 944 C C . SER A 1 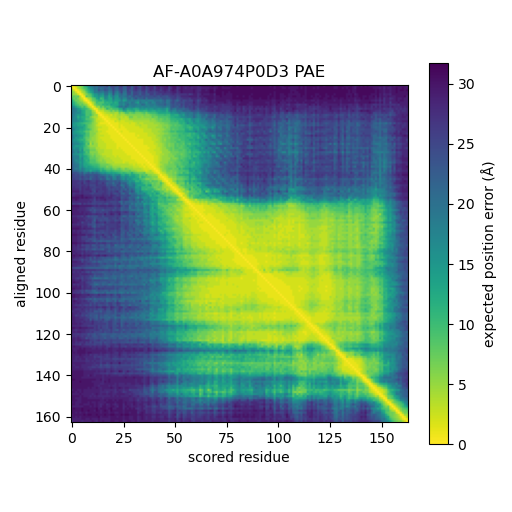124 ? -17.673 5.548 12.112 1.00 86.12 124 SER A C 1
ATOM 946 O O . SER A 1 124 ? -18.311 5.318 11.080 1.00 86.12 124 SER A O 1
ATOM 948 N N . SER A 1 125 ? -17.627 6.769 12.653 1.00 83.38 125 SER A N 1
ATOM 949 C CA . SER A 1 125 ? -18.520 7.882 12.271 1.00 83.38 125 SER A CA 1
ATOM 950 C C . SER A 1 125 ? -18.535 8.247 10.783 1.00 83.38 125 SER A C 1
ATOM 952 O O . SER A 1 125 ? -19.572 8.651 10.262 1.00 83.38 125 SER A O 1
ATOM 954 N N . LYS A 1 126 ? -17.408 8.095 10.080 1.00 78.25 126 LYS A N 1
ATOM 955 C CA . LYS A 1 126 ? -17.270 8.428 8.648 1.00 78.25 126 LYS A CA 1
ATOM 956 C C . LYS A 1 126 ? -17.381 7.226 7.713 1.00 78.25 126 LYS A C 1
ATOM 958 O O . LYS A 1 126 ? -16.975 7.315 6.559 1.00 78.25 126 LYS A O 1
ATOM 963 N N . SER A 1 127 ? -17.921 6.113 8.196 1.00 74.00 127 SER A N 1
ATOM 964 C CA . SER A 1 127 ? -18.018 4.908 7.387 1.00 74.00 127 SER A CA 1
ATOM 965 C C . SER A 1 127 ? -18.961 5.096 6.176 1.00 74.00 127 SER A C 1
ATOM 967 O O . SER A 1 127 ? -20.142 5.408 6.367 1.00 74.00 127 SER A O 1
ATOM 969 N N . PRO A 1 128 ? -18.486 4.906 4.928 1.00 61.50 128 PRO A N 1
ATOM 970 C CA . PRO A 1 128 ? -19.260 5.193 3.720 1.00 61.50 128 PRO A CA 1
ATOM 971 C C . PRO A 1 128 ? -20.396 4.188 3.439 1.00 61.50 128 PRO A C 1
ATOM 973 O O . PRO A 1 128 ? -21.349 4.528 2.730 1.00 61.50 128 PRO A O 1
ATOM 976 N N . ALA A 1 129 ? -20.358 2.975 4.006 1.00 61.47 129 ALA A N 1
ATOM 977 C CA . ALA A 1 129 ? -21.378 1.943 3.788 1.00 61.47 129 ALA A CA 1
ATOM 978 C C . ALA A 1 129 ? -21.425 0.916 4.930 1.00 61.47 129 ALA A C 1
ATOM 980 O O . ALA A 1 129 ? -20.405 0.634 5.540 1.00 61.47 129 ALA A O 1
ATOM 981 N N . ARG A 1 130 ? -22.593 0.314 5.202 1.00 68.25 130 ARG A N 1
ATOM 982 C CA . ARG A 1 130 ? -22.661 -0.915 6.017 1.00 68.25 130 ARG A CA 1
ATOM 983 C C . ARG A 1 130 ? -21.946 -2.057 5.274 1.00 68.25 130 ARG A C 1
ATOM 985 O O . ARG A 1 130 ? -22.003 -2.066 4.043 1.00 68.25 130 ARG A O 1
ATOM 992 N N . PRO A 1 131 ? -21.306 -3.004 5.985 1.00 68.69 131 PRO A N 1
ATOM 993 C CA . PRO A 1 131 ? -20.747 -4.195 5.353 1.00 68.69 131 PRO A CA 1
ATOM 994 C C . PRO A 1 131 ? -21.831 -4.907 4.534 1.00 68.69 131 PRO A C 1
ATOM 996 O O . PRO A 1 131 ? -22.961 -5.063 4.994 1.00 68.69 131 PRO A O 1
ATOM 999 N N . THR A 1 132 ? -21.498 -5.267 3.296 1.00 71.12 132 THR A N 1
ATOM 1000 C CA . THR A 1 132 ? -22.383 -6.008 2.390 1.00 71.12 132 THR A CA 1
ATOM 1001 C C . THR A 1 132 ? -22.515 -7.462 2.832 1.00 71.12 132 THR A C 1
ATOM 1003 O O . THR A 1 132 ? -21.607 -8.012 3.455 1.00 71.12 132 THR A O 1
ATOM 1006 N N . ASP A 1 133 ? -23.608 -8.117 2.436 1.00 70.62 133 ASP A N 1
ATOM 1007 C CA . ASP A 1 133 ? -23.851 -9.532 2.752 1.00 70.62 133 ASP A CA 1
ATOM 1008 C C . ASP A 1 133 ? -22.707 -10.445 2.288 1.00 70.62 133 ASP A C 1
ATOM 1010 O O . ASP A 1 133 ? -22.384 -11.416 2.961 1.00 70.62 133 ASP A O 1
ATOM 1014 N N . ALA A 1 134 ? -22.032 -10.101 1.186 1.00 68.38 134 ALA A N 1
ATOM 1015 C CA . ALA A 1 134 ? -20.855 -10.825 0.707 1.00 68.38 134 ALA A CA 1
ATOM 1016 C C . ALA A 1 134 ? -19.668 -10.755 1.689 1.00 68.38 134 ALA A C 1
ATOM 1018 O O . ALA A 1 134 ? -18.980 -11.750 1.894 1.00 68.38 134 ALA A O 1
ATOM 1019 N N . VAL A 1 135 ? -19.443 -9.597 2.321 1.00 71.25 135 VAL A N 1
ATOM 1020 C CA . VAL A 1 135 ? -18.396 -9.426 3.343 1.00 71.25 135 VAL A CA 1
ATOM 1021 C C . VAL A 1 135 ? -18.775 -10.182 4.614 1.00 71.25 135 VAL A C 1
ATOM 1023 O O . VAL A 1 135 ? -17.934 -10.859 5.195 1.00 71.25 135 VAL A O 1
ATOM 1026 N N . LEU A 1 136 ? -20.048 -10.124 5.017 1.00 72.81 136 LEU A N 1
ATOM 1027 C CA . LEU A 1 136 ? -20.543 -10.858 6.185 1.00 72.81 136 LEU A CA 1
ATOM 1028 C C . LEU A 1 136 ? -20.452 -12.380 5.987 1.00 72.81 136 LEU A C 1
ATOM 1030 O O . LEU A 1 136 ? -20.020 -13.081 6.897 1.00 72.81 136 LEU A O 1
ATOM 1034 N N . GLN A 1 137 ? -20.775 -12.890 4.795 1.00 71.06 137 GLN A N 1
ATOM 1035 C CA . GLN A 1 137 ? -20.617 -14.308 4.447 1.00 71.06 137 GLN A CA 1
ATOM 1036 C C . GLN A 1 137 ? -19.147 -14.738 4.410 1.00 71.06 137 GLN A C 1
ATOM 1038 O O . GLN A 1 137 ? -18.820 -15.832 4.864 1.00 71.06 137 GLN A O 1
ATOM 1043 N N . ALA A 1 138 ? -18.253 -13.881 3.909 1.00 68.00 138 ALA A N 1
ATOM 1044 C CA . ALA A 1 138 ? -16.822 -14.169 3.884 1.00 68.00 138 ALA A CA 1
ATOM 1045 C C . ALA A 1 138 ? -16.213 -14.248 5.296 1.00 68.00 138 ALA A C 1
ATOM 1047 O O . ALA A 1 138 ? -15.371 -15.106 5.543 1.00 68.00 138 ALA A O 1
ATOM 1048 N N . ILE A 1 139 ? -16.670 -13.396 6.223 1.00 68.19 139 ILE A N 1
ATOM 1049 C CA . ILE A 1 139 ? -16.269 -13.440 7.638 1.00 68.19 139 ILE A CA 1
ATOM 1050 C C . ILE A 1 139 ? -16.869 -14.669 8.332 1.00 68.19 139 ILE A C 1
ATOM 1052 O O . ILE A 1 139 ? -16.167 -15.357 9.058 1.00 68.19 139 ILE A O 1
ATOM 1056 N N . ALA A 1 140 ? -18.147 -14.980 8.093 1.00 68.44 140 ALA A N 1
ATOM 1057 C CA . ALA A 1 140 ? -18.817 -16.119 8.725 1.00 68.44 140 ALA A CA 1
ATOM 1058 C C . ALA A 1 140 ? -18.294 -17.489 8.247 1.00 68.44 140 ALA A C 1
ATOM 1060 O O . ALA A 1 140 ? -18.422 -18.475 8.967 1.00 68.44 140 ALA A O 1
ATOM 1061 N N . GLY A 1 141 ? -17.734 -17.564 7.034 1.00 64.62 141 GLY A N 1
ATOM 1062 C CA . GLY A 1 141 ? -17.184 -18.795 6.458 1.00 64.62 141 GLY A CA 1
ATOM 1063 C C . GLY A 1 141 ? -15.723 -19.088 6.819 1.00 64.62 141 GLY A C 1
ATOM 1064 O O . GLY A 1 141 ? -15.233 -20.166 6.489 1.00 64.62 141 GLY A O 1
ATOM 1065 N N . GLN A 1 142 ? -15.017 -18.156 7.465 1.00 56.84 142 GLN A N 1
ATOM 1066 C CA . GLN A 1 142 ? -13.646 -18.353 7.938 1.00 56.84 142 GLN A CA 1
ATOM 1067 C C . GLN A 1 142 ? -13.631 -18.340 9.470 1.00 56.84 142 GLN A C 1
ATOM 1069 O O . GLN A 1 142 ? -14.116 -17.394 10.077 1.00 56.84 142 GLN A O 1
ATOM 1074 N N . ASP A 1 143 ? -12.981 -19.317 10.111 1.00 53.12 143 ASP A N 1
ATOM 1075 C CA . ASP A 1 143 ? -12.738 -19.339 11.572 1.00 53.12 1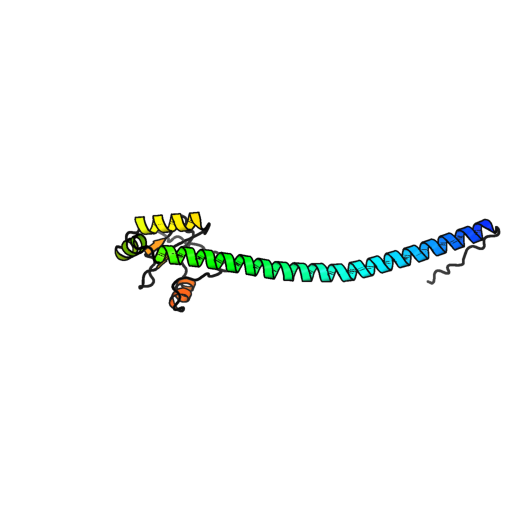43 ASP A CA 1
ATOM 1076 C C . ASP A 1 143 ? -11.787 -18.211 12.053 1.00 53.12 143 ASP A C 1
ATOM 1078 O O . ASP A 1 143 ? -11.185 -18.284 13.125 1.00 53.12 143 ASP A O 1
ATOM 1082 N N . THR A 1 144 ? -11.591 -17.160 11.251 1.00 51.72 144 THR A N 1
ATOM 1083 C CA . THR A 1 144 ? -10.633 -16.082 11.511 1.00 51.72 144 THR A CA 1
ATOM 1084 C C . THR A 1 144 ? -11.373 -14.819 11.937 1.00 51.72 144 THR A C 1
ATOM 1086 O O . THR A 1 144 ? -12.238 -14.311 11.231 1.00 51.72 144 THR A O 1
ATOM 1089 N N . SER A 1 145 ? -11.007 -14.280 13.100 1.00 53.47 145 SER A N 1
ATOM 1090 C CA . SER A 1 145 ? -11.638 -13.102 13.714 1.00 53.47 145 SER A CA 1
ATOM 1091 C C . SER A 1 145 ? -11.257 -11.759 13.069 1.00 53.47 145 SER A C 1
ATOM 1093 O O . SER A 1 145 ? -11.772 -10.719 13.480 1.00 53.47 145 SER A O 1
ATOM 1095 N N . ALA A 1 146 ? -10.369 -11.763 12.070 1.00 55.66 146 ALA A N 1
ATOM 1096 C CA . ALA A 1 146 ? -9.961 -10.595 11.295 1.00 55.66 146 ALA A CA 1
ATOM 1097 C C . ALA A 1 146 ? -9.514 -11.014 9.883 1.00 55.66 146 ALA A C 1
ATOM 1099 O O . ALA A 1 146 ? -8.852 -12.035 9.719 1.00 55.66 146 ALA A O 1
ATOM 1100 N N . GLY A 1 147 ? -9.850 -10.220 8.862 1.00 58.03 147 GLY A N 1
ATOM 1101 C CA . GLY A 1 147 ? -9.479 -10.492 7.470 1.00 58.03 147 GLY A CA 1
ATOM 1102 C C . GLY A 1 147 ? -9.503 -9.232 6.604 1.00 58.03 147 GLY A C 1
ATOM 1103 O O . GLY A 1 147 ? -10.232 -8.282 6.894 1.00 58.03 147 GLY A O 1
ATOM 1104 N N . VAL A 1 148 ? -8.688 -9.211 5.544 1.00 59.41 148 VAL A N 1
ATOM 1105 C CA . VAL A 1 148 ? -8.625 -8.109 4.569 1.00 59.41 148 VAL A CA 1
ATOM 1106 C C . VAL A 1 148 ? -9.285 -8.559 3.271 1.00 59.41 148 VAL A C 1
ATOM 1108 O O . VAL A 1 148 ? -8.835 -9.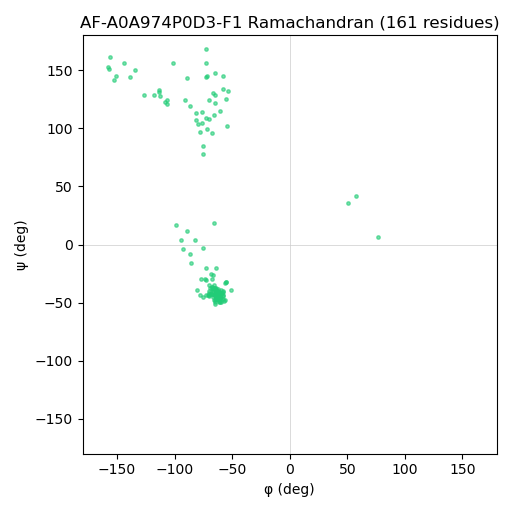512 2.640 1.00 59.41 148 VAL A O 1
ATOM 1111 N N . PHE A 1 149 ? -10.330 -7.845 2.852 1.00 63.06 149 PHE A N 1
ATOM 1112 C CA . PHE A 1 149 ? -11.061 -8.129 1.619 1.00 63.06 149 PHE A CA 1
ATOM 1113 C C . PHE A 1 149 ? -10.947 -6.953 0.655 1.00 63.06 149 PHE A C 1
ATOM 1115 O O . PHE A 1 149 ? -11.225 -5.807 1.013 1.00 63.06 149 PHE A O 1
ATOM 1122 N N . VAL A 1 150 ? -10.560 -7.237 -0.588 1.00 54.09 150 VAL A N 1
ATOM 1123 C CA . VAL A 1 150 ? -10.564 -6.241 -1.661 1.00 54.09 150 VAL A CA 1
ATOM 1124 C C . VAL A 1 150 ? -11.986 -6.145 -2.203 1.00 54.09 150 VAL A C 1
ATOM 1126 O O . VAL A 1 150 ? -12.458 -7.043 -2.897 1.00 54.09 150 VAL A O 1
ATOM 1129 N N . MET A 1 151 ? -12.683 -5.050 -1.895 1.00 54.69 151 MET A N 1
ATOM 1130 C CA . MET A 1 151 ? -13.931 -4.732 -2.584 1.00 54.69 151 MET A CA 1
ATOM 1131 C C . MET A 1 151 ? -13.601 -4.179 -3.970 1.00 54.69 151 MET A C 1
ATOM 1133 O O . MET A 1 151 ? -13.192 -3.028 -4.110 1.00 54.69 151 MET A O 1
ATOM 1137 N N . ALA A 1 152 ? -13.791 -4.996 -5.007 1.00 47.38 152 ALA A N 1
ATOM 1138 C CA . ALA A 1 152 ? -13.846 -4.495 -6.374 1.00 47.38 152 ALA A CA 1
ATOM 1139 C C . ALA A 1 152 ? -15.020 -3.505 -6.467 1.00 47.38 152 ALA A C 1
ATOM 1141 O O . ALA A 1 152 ? -16.174 -3.879 -6.248 1.00 47.38 152 ALA A O 1
ATOM 1142 N N . GLY A 1 153 ? -14.713 -2.229 -6.709 1.00 44.78 153 GLY A N 1
ATOM 1143 C CA . GLY A 1 153 ? -15.678 -1.135 -6.682 1.00 44.78 153 GLY A CA 1
ATOM 1144 C C . GLY A 1 153 ? -16.870 -1.385 -7.603 1.00 44.78 153 GLY A C 1
ATOM 1145 O O . GLY A 1 153 ? -16.787 -1.178 -8.809 1.00 44.78 153 GLY A O 1
ATOM 1146 N N . THR A 1 154 ? -18.002 -1.782 -7.028 1.00 44.50 154 THR A N 1
ATOM 1147 C CA . THR A 1 154 ? -19.308 -1.663 -7.677 1.00 44.50 154 THR A CA 1
ATOM 1148 C C . THR A 1 154 ? -20.084 -0.556 -6.958 1.00 44.50 154 THR A C 1
ATOM 1150 O O . THR A 1 154 ? -20.221 -0.595 -5.732 1.00 44.50 154 THR A O 1
ATOM 1153 N N . PRO A 1 155 ? -20.542 0.491 -7.670 1.00 41.09 155 PRO A N 1
ATOM 1154 C CA . PRO A 1 155 ? -21.188 1.638 -7.047 1.00 41.09 155 PRO A CA 1
ATOM 1155 C C . PRO A 1 155 ? -22.586 1.245 -6.556 1.00 41.09 155 PRO A C 1
ATOM 1157 O O . PRO A 1 155 ? -23.511 1.050 -7.344 1.00 41.09 155 PRO A O 1
ATOM 1160 N N . THR A 1 156 ? -22.765 1.145 -5.239 1.00 50.12 156 THR A N 1
ATOM 1161 C CA . THR A 1 156 ? -24.072 0.908 -4.617 1.00 50.12 156 THR A CA 1
ATOM 1162 C C . THR A 1 156 ? -24.886 2.205 -4.582 1.00 50.12 156 THR A C 1
ATOM 1164 O O . THR A 1 156 ? -24.755 3.063 -3.709 1.00 50.12 156 THR A O 1
ATOM 1167 N N . ARG A 1 157 ? -25.760 2.359 -5.583 1.00 43.00 157 ARG A N 1
ATOM 1168 C CA . ARG A 1 157 ? -26.754 3.434 -5.692 1.00 43.00 157 ARG A CA 1
ATOM 1169 C C . ARG A 1 157 ? -27.852 3.231 -4.638 1.00 43.00 157 ARG A C 1
ATOM 1171 O O . ARG A 1 157 ? -28.683 2.342 -4.784 1.00 43.00 157 ARG A O 1
ATOM 1178 N N . ARG A 1 158 ? -27.895 4.067 -3.591 1.00 48.31 158 ARG A N 1
ATOM 1179 C CA . ARG A 1 158 ? -29.043 4.124 -2.663 1.00 48.31 158 ARG A CA 1
ATOM 1180 C C . ARG A 1 158 ? -30.279 4.640 -3.408 1.00 48.31 158 ARG A C 1
ATOM 1182 O O . ARG A 1 158 ? -30.336 5.816 -3.761 1.00 48.31 158 ARG A O 1
ATOM 1189 N N . SER A 1 159 ? -31.283 3.793 -3.618 1.00 47.34 159 SER A N 1
ATOM 1190 C CA . SER A 1 159 ? -32.637 4.238 -3.956 1.00 47.34 159 SER A CA 1
ATOM 1191 C C . SER A 1 159 ? -33.370 4.642 -2.675 1.00 47.34 159 SER A C 1
ATOM 1193 O O . SER A 1 159 ? -33.639 3.818 -1.805 1.00 47.34 159 SER A O 1
ATOM 1195 N N . ARG A 1 160 ? -33.653 5.940 -2.562 1.00 44.62 160 ARG A N 1
ATOM 1196 C CA . ARG A 1 160 ? -34.539 6.562 -1.569 1.00 44.62 160 ARG A CA 1
ATOM 1197 C C . ARG A 1 160 ? -35.953 5.955 -1.681 1.00 44.62 160 ARG A C 1
ATOM 1199 O O . ARG A 1 160 ? -36.428 5.847 -2.811 1.00 44.62 160 ARG A O 1
ATOM 1206 N N . PRO A 1 161 ? -36.632 5.573 -0.583 1.00 39.28 161 PRO A N 1
ATOM 1207 C CA . PRO A 1 161 ? -38.014 5.104 -0.666 1.00 39.28 161 PRO A CA 1
ATOM 1208 C C . PRO A 1 161 ? -38.964 6.283 -0.955 1.00 39.28 161 PRO A C 1
ATOM 1210 O O . PRO A 1 161 ? -38.701 7.392 -0.472 1.00 39.28 161 PRO A O 1
ATOM 1213 N N . PRO A 1 162 ? -40.034 6.085 -1.750 1.00 47.00 162 PRO A N 1
ATOM 1214 C CA . PRO A 1 162 ? -41.094 7.072 -1.880 1.00 47.00 162 PRO A CA 1
ATOM 1215 C C . PRO A 1 162 ? -41.940 7.119 -0.600 1.00 47.00 162 PRO A C 1
ATOM 1217 O O . PRO A 1 162 ? -42.112 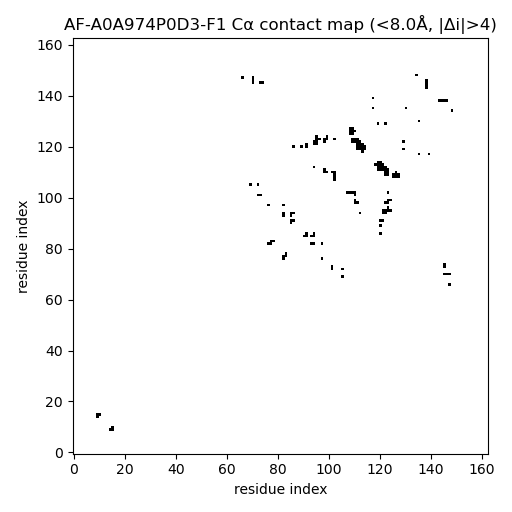6.109 0.082 1.00 47.00 162 PRO A O 1
ATOM 1220 N N . SER A 1 163 ? -42.389 8.336 -0.297 1.00 60.91 163 SER A N 1
ATOM 1221 C CA . SER A 1 163 ? -43.324 8.734 0.762 1.00 60.91 163 SER A CA 1
ATOM 1222 C C . SER A 1 163 ? -44.662 8.017 0.693 1.00 60.91 163 SER A C 1
ATOM 1224 O O . SER A 1 163 ? -45.160 7.901 -0.452 1.00 60.91 163 SER A O 1
#

Mean predicted aligned error: 15.77 Å

pLDDT: mean 76.24, std 15.32, range [39.28, 97.31]

Secondary structure (DSSP, 8-state):
-----PPP--SSHHHHHHHHHHHHHHHHHHHHHHHHHHHHHHHHHHHHHHHHHHHHHHHHHHHHHHHHHHHHHHHHHHH-HHHHHHHHTT-HHHHHHHHHHHHHHHT-S--EEE-TTS-EEEE-TT-SSPPPHHHHHHHHTSS-S--------------PPP-

Solvent-accessible surface area (backbone atoms only — not comparable to full-atom values): 9882 Å² total; per-residue (Å²): 137,82,84,79,82,72,78,84,85,64,94,43,75,67,57,49,51,52,51,51,52,51,50,50,50,53,51,52,50,51,52,52,51,50,52,50,50,54,48,48,61,60,42,55,65,47,53,58,51,51,52,51,53,52,49,48,55,52,48,53,50,55,48,55,53,48,52,50,51,54,45,50,55,51,50,53,49,66,67,32,65,70,52,46,49,26,61,76,69,65,37,44,69,60,46,18,51,55,28,38,50,51,23,64,77,69,72,49,75,61,37,73,43,68,44,98,86,73,45,75,68,36,51,16,88,73,41,90,66,78,85,49,70,69,56,53,50,56,47,72,74,39,101,52,97,66,84,90,78,86,78,79,90,70,88,82,77,83,79,78,81,84,132

Foldseek 3Di:
DDDPCDPDDDPDPVVVVVVVVVVVVVVVVVVVVVVVVVVCVVVVVVVVVVVVVVVVVVVVVVVVVLFVVLLVLVVVLCPDPQNVVCVVVLVQVSVQVSFQVSCVVSVHQKDFDADPVLDTSYIHPRRPDDDDPVNSVVCVVDPDPDDDDDPPDDDDDDDDDDD

Organism: NCBI:txid2803784

Sequence (163 aa):
MGAALWPPRFNRLRTKLTVLYAGLFVAILFVILSAVYAAVARNAERIVRDELAVSGLVFDRIWSLRSHELESGASVLARDFGFRAAVATEDAATIQSALDNLRTRLGIDAAFVVGLDGRVLAASSKSPARPTDAVLQAIAGQDTSAGVFVMAGTPTRRSRPPS

Nearest PDB structures (foldseek):
  6w3x-assembly1_A  TM=5.655E-01  e=7.172E+00  Campylobacter jejuni
  4xmq-assembly1_A  TM=5.894E-01  e=9.961E+00  Campylobacter jejuni subsp. jejuni NCTC 11168 = ATCC 700819